Protein AF-A0A7C8ZB38-F1 (afdb_monomer)

InterPro domains:
  IPR012302 Malic enzyme, NAD-binding [PF03949] (6-102)
  IPR012302 Malic enzyme, NAD-binding [SM00919] (1-103)
  IPR036291 NAD(P)-binding domain superfamily [SSF51735] (6-145)

Solvent-accessible surface area (backbone atoms only — not comparable to full-atom values): 8646 Å² total; per-residue (Å²): 104,55,91,80,80,34,88,86,66,80,46,66,35,67,63,85,55,77,64,40,80,68,84,78,89,47,64,48,42,46,27,56,61,44,64,81,64,47,53,62,5,48,54,50,7,37,56,57,22,34,31,90,68,87,51,71,60,27,53,46,35,29,52,52,53,56,56,69,69,57,50,73,69,42,45,76,60,39,44,83,57,73,67,71,92,48,46,68,62,47,23,44,53,20,15,44,32,16,30,50,32,28,52,76,68,73,45,35,61,20,39,93,97,38,46,40,69,59,60,67,70,46,51,72,71,53,43,46,50,55,48,54,73,71,52,89,68,101,65,85,76,86,84,80,85,75,83,128

Foldseek 3Di:
DCVPPHDPDQEEDQDDDDWDDRVPPAIHDHHHPHCLLQPLLLVLLCQQLVFPDQDPQLVVLLVVLQQVVDDPVCVVSSNRGDDPVCSVVSSLSSSLSSSVSCLVVVRGQGHDPAGSVNNVPDDPVRSSVVSVVVDDDPDDDDDDDDDD

Sequence (148 aa):
AFYIVGDHIIFASGSPFKDVDLGNGKIGHCNQANNMYLFPGIGLGTLLSGSRIISDGMLLAAAERLAEYMTDEEVLNGIIYPRISRIRDITKKIAAAVVRGALEEDLAEGYRDMDAKELQNLNDEQLLKFIEKNMWVPEYPTLVYKKR

Structure (mmCIF, N/CA/C/O backbone):
data_AF-A0A7C8ZB38-F1
#
_entry.id   AF-A0A7C8ZB38-F1
#
loop_
_atom_site.group_PDB
_atom_site.id
_atom_site.type_symbol
_atom_site.label_atom_id
_atom_site.label_alt_id
_atom_site.label_comp_id
_atom_site.label_asym_id
_atom_site.label_entity_id
_atom_site.label_seq_id
_atom_site.pdbx_PDB_ins_code
_atom_site.Cartn_x
_atom_site.Cartn_y
_atom_site.Cartn_z
_atom_site.occupancy
_atom_site.B_iso_or_equiv
_atom_site.auth_seq_id
_atom_site.auth_comp_id
_atom_site.auth_asym_id
_atom_site.auth_atom_id
_atom_site.pdbx_PDB_model_num
ATOM 1 N N . ALA A 1 1 ? 16.319 -11.573 -18.889 1.00 92.06 1 ALA A N 1
ATOM 2 C CA . ALA A 1 1 ? 15.016 -11.167 -19.452 1.00 92.06 1 ALA A CA 1
ATOM 3 C C . ALA A 1 1 ? 15.216 -10.273 -20.673 1.00 92.06 1 ALA A C 1
ATOM 5 O O . ALA A 1 1 ? 15.016 -10.772 -21.771 1.00 92.06 1 ALA A O 1
ATOM 6 N N . PHE A 1 2 ? 15.725 -9.045 -20.507 1.00 95.31 2 PHE A N 1
ATOM 7 C CA . PHE A 1 2 ? 15.944 -8.090 -21.609 1.00 95.31 2 PHE A CA 1
ATOM 8 C C . PHE A 1 2 ? 16.765 -8.649 -22.785 1.00 95.31 2 PHE A C 1
ATOM 10 O O . PHE A 1 2 ? 16.375 -8.484 -23.930 1.00 95.31 2 PHE A O 1
ATOM 17 N N . TYR A 1 3 ? 17.833 -9.411 -22.515 1.00 92.62 3 TYR A N 1
ATOM 18 C CA . TYR A 1 3 ? 18.634 -10.047 -23.574 1.00 92.62 3 TYR A CA 1
ATOM 19 C C . TYR A 1 3 ? 17.868 -11.087 -24.415 1.00 92.62 3 TYR A C 1
ATOM 21 O O . TYR A 1 3 ? 18.141 -11.243 -25.597 1.00 92.62 3 TYR A O 1
ATOM 29 N N . ILE A 1 4 ? 16.935 -11.827 -23.804 1.00 95.38 4 ILE A N 1
ATOM 30 C CA . ILE A 1 4 ? 16.255 -12.962 -24.454 1.00 95.38 4 ILE A CA 1
ATOM 31 C C . ILE A 1 4 ? 14.967 -12.507 -25.139 1.00 95.38 4 ILE A C 1
ATOM 33 O O . ILE A 1 4 ? 14.668 -12.946 -26.242 1.00 95.38 4 ILE A O 1
ATOM 37 N N . VAL A 1 5 ? 14.185 -11.664 -24.461 1.00 95.88 5 VAL A N 1
ATOM 38 C CA . VAL A 1 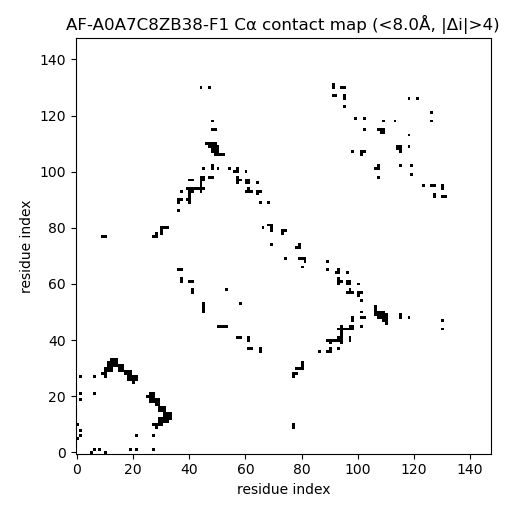5 ? 12.837 -11.284 -24.908 1.00 95.88 5 VAL A CA 1
ATOM 39 C C . VAL A 1 5 ? 12.842 -9.954 -25.672 1.00 95.88 5 VAL A C 1
ATOM 41 O O . VAL A 1 5 ? 11.953 -9.719 -26.481 1.00 95.88 5 VAL A O 1
ATOM 44 N N . GLY A 1 6 ? 13.853 -9.106 -25.462 1.00 93.62 6 GLY A N 1
ATOM 45 C CA . GLY A 1 6 ? 14.001 -7.814 -26.133 1.00 93.62 6 GLY A CA 1
ATOM 46 C C . GLY A 1 6 ? 13.834 -6.612 -25.203 1.00 93.62 6 GLY A C 1
ATOM 47 O O . GLY A 1 6 ? 13.592 -6.746 -24.001 1.00 93.62 6 GLY A O 1
ATOM 48 N N . ASP A 1 7 ? 13.977 -5.422 -25.781 1.00 92.44 7 ASP A N 1
ATOM 49 C CA . ASP A 1 7 ? 13.961 -4.121 -25.100 1.00 92.44 7 ASP A CA 1
ATOM 50 C C . ASP A 1 7 ? 12.552 -3.588 -24.788 1.00 92.44 7 ASP A C 1
ATOM 52 O O . ASP A 1 7 ? 12.411 -2.673 -23.983 1.00 92.44 7 ASP A O 1
ATOM 56 N N . HIS A 1 8 ? 11.508 -4.177 -25.373 1.00 90.94 8 HIS A N 1
ATOM 57 C CA . HIS A 1 8 ? 10.110 -3.780 -25.167 1.00 90.94 8 HIS A CA 1
ATOM 58 C C . HIS A 1 8 ? 9.406 -4.479 -23.994 1.00 90.94 8 HIS A C 1
ATOM 60 O O . HIS A 1 8 ? 8.209 -4.280 -23.789 1.00 90.94 8 HIS A O 1
ATOM 66 N N . ILE A 1 9 ? 10.104 -5.326 -23.234 1.00 95.38 9 ILE A N 1
ATOM 67 C CA . ILE A 1 9 ? 9.482 -6.012 -22.099 1.00 95.38 9 ILE A CA 1
ATOM 68 C C . ILE A 1 9 ? 9.248 -5.076 -20.917 1.00 95.38 9 ILE A C 1
ATOM 70 O O . ILE A 1 9 ? 10.087 -4.241 -20.588 1.00 95.38 9 ILE A O 1
ATOM 74 N N . ILE A 1 10 ? 8.155 -5.319 -20.197 1.00 95.44 10 ILE A N 1
ATOM 75 C CA . ILE A 1 10 ? 7.967 -4.816 -18.837 1.00 95.44 10 ILE A CA 1
ATOM 76 C C . ILE A 1 10 ? 8.436 -5.915 -17.889 1.00 95.44 10 ILE A C 1
ATOM 78 O O . ILE A 1 10 ? 7.929 -7.038 -17.929 1.00 95.44 10 ILE A O 1
ATOM 82 N N . PHE A 1 11 ? 9.434 -5.611 -17.062 1.00 96.69 11 PHE A N 1
ATOM 83 C CA . PHE A 1 11 ? 10.050 -6.594 -16.179 1.00 96.69 11 PHE A CA 1
ATOM 84 C C . PHE A 1 11 ? 9.891 -6.207 -14.710 1.00 96.69 11 PHE A C 1
ATOM 86 O O . PHE A 1 11 ? 10.165 -5.074 -14.312 1.00 96.69 11 PHE A O 1
ATOM 93 N N . ALA A 1 12 ? 9.503 -7.187 -13.896 1.00 97.00 12 ALA A N 1
ATOM 94 C CA . ALA A 1 12 ? 9.533 -7.099 -12.447 1.00 97.00 12 ALA A CA 1
ATOM 95 C C . ALA A 1 12 ? 9.944 -8.441 -11.835 1.00 97.00 12 ALA A C 1
ATOM 97 O O . ALA A 1 12 ? 9.747 -9.504 -12.428 1.00 97.00 12 ALA A O 1
ATOM 98 N N . SER A 1 13 ? 10.500 -8.399 -10.629 1.00 96.44 13 SER A N 1
ATOM 99 C CA . SER A 1 13 ? 10.857 -9.595 -9.864 1.00 96.44 13 SER A CA 1
ATOM 100 C C . SER A 1 13 ? 10.737 -9.353 -8.359 1.00 96.44 13 SER A C 1
ATOM 102 O O . SER A 1 13 ? 10.681 -8.209 -7.920 1.00 96.44 13 SER A O 1
ATOM 104 N N . GLY A 1 14 ? 10.692 -10.415 -7.551 1.00 94.25 14 GLY A N 1
ATOM 105 C CA . GLY A 1 14 ? 10.566 -10.271 -6.093 1.00 94.25 14 GLY A CA 1
ATOM 106 C C . GLY A 1 14 ? 11.830 -9.746 -5.401 1.00 94.25 14 GLY A C 1
ATOM 107 O O . GLY A 1 14 ? 11.746 -9.013 -4.408 1.00 94.25 14 GLY A O 1
ATOM 108 N N . SER A 1 15 ? 13.000 -10.114 -5.927 1.00 94.25 15 SER A N 1
ATOM 109 C CA . SER A 1 15 ? 14.310 -9.683 -5.433 1.00 94.25 15 SER A CA 1
ATOM 110 C C . SER A 1 15 ? 14.798 -8.447 -6.190 1.00 94.25 15 SER A C 1
ATOM 112 O O . SER A 1 15 ? 14.486 -8.292 -7.366 1.00 94.25 15 SER A O 1
ATOM 114 N N . PRO A 1 16 ? 15.579 -7.566 -5.552 1.00 93.56 16 PRO A N 1
ATOM 115 C CA . PRO A 1 16 ? 16.110 -6.397 -6.234 1.00 93.56 16 PRO A CA 1
ATOM 116 C C . PRO A 1 16 ? 17.210 -6.800 -7.225 1.00 93.56 16 PRO A C 1
ATOM 118 O O . PRO A 1 16 ? 18.117 -7.564 -6.888 1.00 93.56 16 PRO A O 1
ATOM 121 N N . PHE A 1 17 ? 17.167 -6.225 -8.424 1.00 95.75 17 PHE A N 1
ATOM 122 C CA . PHE A 1 17 ? 18.237 -6.299 -9.419 1.00 95.75 17 PHE A CA 1
ATOM 123 C C . PHE A 1 17 ? 18.587 -4.892 -9.897 1.00 95.75 17 PHE A C 1
ATOM 125 O O . PHE A 1 17 ? 17.773 -3.977 -9.806 1.00 95.75 17 PHE A O 1
ATOM 132 N N . LYS A 1 18 ? 19.814 -4.709 -10.391 1.00 96.12 18 LYS A N 1
ATOM 133 C CA . LYS A 1 18 ? 20.209 -3.445 -11.018 1.00 96.12 18 LYS A CA 1
ATOM 134 C C . LYS A 1 18 ? 19.520 -3.305 -12.372 1.00 96.12 18 LYS A C 1
ATOM 136 O O . LYS A 1 18 ? 19.354 -4.300 -13.079 1.00 96.12 18 LYS A O 1
ATOM 141 N N . ASP A 1 19 ? 19.188 -2.071 -12.722 1.00 96.38 19 ASP A N 1
ATOM 142 C CA . ASP A 1 19 ? 18.729 -1.725 -14.062 1.00 96.38 19 ASP A CA 1
ATOM 143 C C . ASP A 1 19 ? 19.789 -2.078 -15.115 1.00 96.38 19 ASP A C 1
ATOM 145 O O . ASP A 1 19 ? 20.992 -2.124 -14.830 1.00 96.38 19 ASP A O 1
ATOM 149 N N . VAL A 1 20 ? 19.326 -2.358 -16.331 1.00 96.44 20 VAL A N 1
ATOM 150 C CA . VAL A 1 20 ? 20.155 -2.850 -17.435 1.00 96.44 20 VAL A CA 1
ATOM 151 C C . VAL A 1 20 ? 20.281 -1.769 -18.502 1.00 96.44 20 VAL A C 1
ATOM 153 O O . VAL A 1 20 ? 19.274 -1.282 -19.002 1.00 96.44 20 VAL A O 1
ATOM 156 N N . ASP A 1 21 ? 21.505 -1.419 -18.889 1.00 95.88 21 ASP A N 1
ATOM 157 C CA . ASP A 1 21 ? 21.737 -0.616 -20.093 1.00 95.88 21 ASP A CA 1
ATOM 158 C C . ASP A 1 21 ? 21.457 -1.476 -21.334 1.00 95.88 21 ASP A C 1
ATOM 160 O O . ASP A 1 21 ? 22.046 -2.548 -21.505 1.00 95.88 21 ASP A O 1
ATOM 164 N N . LEU A 1 22 ? 20.528 -1.027 -22.178 1.00 94.56 22 LEU A N 1
ATOM 165 C CA . LEU A 1 22 ? 20.091 -1.755 -23.370 1.00 94.56 22 LEU A CA 1
ATOM 166 C C . LEU A 1 22 ? 20.981 -1.475 -24.595 1.00 94.56 22 LEU A C 1
ATOM 168 O O . LEU A 1 22 ? 20.766 -2.063 -25.653 1.00 94.56 22 LEU A O 1
ATOM 172 N N . GLY A 1 23 ? 21.975 -0.587 -24.481 1.00 92.12 23 GLY A N 1
ATOM 173 C CA . GLY A 1 23 ? 22.942 -0.271 -25.540 1.00 92.12 23 GLY A CA 1
ATOM 174 C C . GLY A 1 23 ? 22.412 0.647 -26.650 1.00 92.12 23 GLY A C 1
ATOM 175 O O . GLY A 1 23 ? 23.171 1.056 -27.524 1.00 92.12 23 GLY A O 1
ATOM 176 N N . ASN A 1 24 ? 21.130 1.013 -26.608 1.00 90.06 24 ASN A N 1
ATOM 177 C CA . ASN A 1 24 ? 20.469 1.951 -27.525 1.00 90.06 24 ASN A CA 1
ATOM 178 C C . ASN A 1 24 ? 20.156 3.309 -26.859 1.00 90.06 24 ASN A C 1
ATOM 180 O O . ASN A 1 24 ? 19.298 4.052 -27.334 1.00 90.06 24 ASN A O 1
ATOM 184 N N . GLY A 1 25 ? 20.821 3.613 -25.738 1.00 90.31 25 GLY A N 1
ATOM 185 C CA . GLY A 1 25 ? 20.564 4.805 -24.925 1.00 90.31 25 GLY A CA 1
ATOM 186 C C . GLY A 1 25 ? 19.337 4.699 -24.013 1.00 90.31 25 GLY A C 1
ATOM 187 O O . GLY A 1 25 ? 18.996 5.682 -23.359 1.00 90.31 25 GLY A O 1
ATOM 188 N N . LYS A 1 26 ? 18.677 3.534 -23.954 1.00 91.75 26 LYS A N 1
ATOM 189 C CA . LYS A 1 26 ? 17.567 3.257 -23.033 1.00 91.75 26 LYS A CA 1
ATOM 190 C C . LYS A 1 26 ? 18.006 2.365 -21.877 1.00 91.75 26 LYS A C 1
ATOM 192 O O . LYS A 1 26 ? 18.949 1.581 -21.985 1.00 91.75 26 LYS A O 1
ATOM 197 N N . ILE A 1 27 ? 17.252 2.456 -20.788 1.00 95.44 27 ILE A N 1
ATOM 198 C CA . ILE A 1 27 ? 17.437 1.655 -19.582 1.00 95.44 27 ILE A CA 1
ATOM 199 C C . ILE A 1 27 ? 16.276 0.664 -19.471 1.00 95.44 27 ILE A C 1
ATOM 201 O O . ILE A 1 27 ? 15.111 1.046 -19.543 1.00 95.44 27 ILE A O 1
ATOM 205 N N . GLY A 1 28 ? 16.594 -0.615 -19.290 1.00 96.19 28 GLY A N 1
ATOM 206 C CA . GLY A 1 28 ? 15.646 -1.648 -18.898 1.00 96.19 28 GLY A CA 1
ATOM 207 C C . GLY A 1 28 ? 15.502 -1.660 -17.381 1.00 96.19 28 GLY A C 1
ATOM 208 O O . GLY A 1 28 ? 16.414 -2.105 -16.679 1.00 96.19 28 GLY A O 1
ATOM 209 N N . HIS A 1 29 ? 14.370 -1.170 -16.877 1.00 96.50 29 HIS A N 1
ATOM 210 C CA . HIS A 1 29 ? 14.133 -1.064 -15.439 1.00 96.50 29 HIS A CA 1
ATOM 211 C C . HIS A 1 29 ? 13.789 -2.415 -14.805 1.00 96.50 29 HIS A C 1
ATOM 213 O O . HIS A 1 29 ? 12.857 -3.115 -15.214 1.00 96.50 29 HIS A O 1
ATOM 219 N N . CYS A 1 30 ? 14.542 -2.775 -13.769 1.00 96.38 30 CYS A N 1
ATOM 220 C CA . CYS A 1 30 ? 14.357 -3.998 -13.001 1.00 96.38 30 CYS A CA 1
ATOM 221 C C . CYS A 1 30 ? 13.462 -3.737 -11.786 1.00 96.38 30 CYS A C 1
ATOM 223 O O . CYS A 1 30 ? 13.938 -3.583 -10.661 1.00 96.38 30 CYS A O 1
ATOM 225 N N . ASN A 1 31 ? 12.147 -3.699 -12.006 1.00 96.75 31 ASN A N 1
ATOM 226 C CA . ASN A 1 31 ? 11.191 -3.381 -10.947 1.00 96.75 31 ASN A CA 1
ATOM 227 C C . ASN A 1 31 ? 11.132 -4.460 -9.852 1.00 96.75 31 ASN A C 1
ATOM 229 O O . ASN A 1 31 ? 11.267 -5.658 -10.121 1.00 96.75 31 ASN A O 1
ATOM 233 N N . GLN A 1 32 ? 10.855 -4.041 -8.614 1.00 95.81 32 GLN A N 1
ATOM 234 C CA . GLN A 1 32 ? 10.720 -4.953 -7.481 1.00 95.81 32 GLN A CA 1
ATOM 235 C C . GLN A 1 32 ? 9.244 -5.188 -7.121 1.00 95.81 32 GLN A C 1
ATOM 237 O O . GLN A 1 32 ? 8.651 -4.443 -6.347 1.00 95.81 32 GLN A O 1
ATOM 242 N N . ALA A 1 33 ? 8.665 -6.265 -7.647 1.00 95.94 33 ALA A N 1
ATOM 243 C CA . ALA A 1 33 ? 7.319 -6.723 -7.317 1.00 95.94 33 ALA A CA 1
ATOM 244 C C . ALA A 1 33 ? 7.345 -7.552 -6.028 1.00 95.94 33 ALA A C 1
ATOM 246 O O . ALA A 1 33 ? 7.493 -8.774 -6.062 1.00 95.94 33 ALA A O 1
ATOM 247 N N . ASN A 1 34 ? 7.255 -6.890 -4.875 1.00 96.31 34 ASN A N 1
ATOM 248 C CA . ASN A 1 34 ? 7.379 -7.550 -3.578 1.00 96.31 34 ASN A CA 1
ATOM 249 C C . ASN A 1 34 ? 6.212 -7.221 -2.637 1.00 96.31 34 ASN A C 1
ATOM 251 O O . ASN A 1 34 ? 5.765 -6.079 -2.541 1.00 96.31 34 ASN A O 1
ATOM 255 N N . ASN A 1 35 ? 5.763 -8.219 -1.875 1.00 96.06 35 ASN A N 1
ATOM 256 C CA . ASN A 1 35 ? 4.648 -8.105 -0.932 1.00 96.06 35 ASN A CA 1
ATOM 257 C C . ASN A 1 35 ? 4.878 -7.059 0.168 1.00 96.06 35 ASN A C 1
ATOM 259 O O . ASN A 1 35 ? 3.918 -6.629 0.806 1.00 96.06 35 ASN A O 1
ATOM 263 N N . MET A 1 36 ? 6.121 -6.610 0.373 1.00 95.31 36 MET A N 1
ATOM 264 C CA . MET A 1 36 ? 6.453 -5.521 1.291 1.00 95.31 36 MET A CA 1
ATOM 265 C C . MET A 1 36 ? 5.661 -4.230 1.030 1.00 95.31 36 MET A C 1
ATOM 267 O O . MET A 1 36 ? 5.475 -3.456 1.964 1.00 95.31 36 MET A O 1
ATOM 271 N N . TYR A 1 37 ? 5.192 -3.994 -0.203 1.00 97.50 37 TYR A N 1
ATOM 272 C CA . TYR A 1 37 ? 4.348 -2.838 -0.516 1.00 97.50 37 TYR A CA 1
ATOM 273 C C . TYR A 1 37 ? 2.935 -2.970 0.053 1.00 97.50 37 TYR A C 1
ATOM 275 O O . TYR A 1 37 ? 2.363 -1.970 0.466 1.00 97.50 37 TYR A O 1
ATOM 283 N N . LEU A 1 38 ? 2.382 -4.184 0.099 1.00 97.81 38 LEU A N 1
ATOM 284 C CA . LEU A 1 38 ? 0.972 -4.418 0.412 1.00 97.81 38 LEU A CA 1
ATOM 285 C C . LEU A 1 38 ? 0.762 -4.880 1.856 1.00 97.81 38 LEU A C 1
ATOM 287 O O . LEU A 1 38 ? -0.057 -4.307 2.571 1.00 97.81 38 LEU A O 1
ATOM 291 N N . PHE A 1 39 ? 1.507 -5.891 2.311 1.00 97.56 39 PHE A N 1
ATOM 292 C CA . PHE A 1 39 ? 1.229 -6.580 3.579 1.00 97.56 39 PHE A CA 1
ATOM 293 C C . PHE A 1 39 ? 1.221 -5.658 4.808 1.00 97.56 39 PHE A C 1
ATOM 295 O O . PHE A 1 39 ? 0.303 -5.792 5.620 1.00 97.56 39 PHE A O 1
ATOM 302 N N . PRO A 1 40 ? 2.154 -4.695 4.962 1.00 98.12 40 PRO A N 1
ATOM 303 C CA . PRO A 1 40 ? 2.101 -3.764 6.086 1.00 98.12 40 PRO A CA 1
ATOM 304 C C . PRO A 1 40 ? 0.838 -2.894 6.080 1.00 98.12 40 PRO A C 1
ATOM 306 O O . PRO A 1 40 ? 0.237 -2.680 7.131 1.00 98.12 40 PRO A O 1
ATOM 309 N N . GLY A 1 41 ? 0.420 -2.414 4.904 1.00 98.38 41 GLY A N 1
ATOM 310 C CA . GLY A 1 41 ? -0.768 -1.573 4.752 1.00 98.38 41 GLY A CA 1
ATOM 311 C C . GLY A 1 41 ? -2.061 -2.360 4.954 1.00 98.38 41 GLY A C 1
ATOM 312 O O . GLY A 1 41 ? -2.936 -1.906 5.682 1.00 98.38 41 GLY A O 1
ATOM 313 N N . ILE A 1 42 ? -2.146 -3.570 4.394 1.00 98.75 42 ILE A N 1
ATOM 314 C CA . ILE A 1 42 ? -3.275 -4.489 4.596 1.00 98.75 42 ILE A CA 1
ATOM 315 C C . ILE A 1 42 ? -3.427 -4.833 6.075 1.00 98.75 42 ILE A C 1
ATOM 317 O O . ILE A 1 42 ? -4.519 -4.699 6.623 1.00 98.75 42 ILE A O 1
ATOM 321 N N . GLY A 1 43 ? -2.340 -5.224 6.744 1.00 98.44 43 GLY A N 1
ATOM 322 C CA . GLY A 1 43 ? -2.375 -5.562 8.165 1.00 98.44 43 GLY A CA 1
ATOM 323 C C . GLY A 1 43 ? -2.804 -4.379 9.034 1.00 98.44 43 GLY A C 1
ATOM 324 O O . GLY A 1 43 ? -3.689 -4.525 9.876 1.00 98.44 43 GLY A O 1
ATOM 325 N N . LEU A 1 44 ? -2.225 -3.196 8.800 1.00 98.50 44 LEU A N 1
ATOM 326 C CA . LEU A 1 44 ? -2.578 -1.984 9.541 1.00 98.50 44 LEU A CA 1
ATOM 327 C C . LEU A 1 44 ? -4.028 -1.553 9.282 1.00 98.50 44 LEU A C 1
ATOM 329 O O . LEU A 1 44 ? -4.747 -1.262 10.231 1.00 98.50 44 LEU A O 1
ATOM 333 N N . GLY A 1 45 ? -4.468 -1.529 8.024 1.00 98.50 45 GLY A N 1
ATOM 334 C CA . GLY A 1 45 ? -5.830 -1.134 7.663 1.00 98.50 45 GLY A CA 1
ATOM 335 C C . GLY A 1 45 ? -6.880 -2.091 8.221 1.00 98.50 45 GLY A C 1
ATOM 336 O O . GLY A 1 45 ? -7.855 -1.647 8.820 1.00 98.50 45 GLY A O 1
ATOM 337 N N . THR A 1 46 ? -6.633 -3.400 8.128 1.00 98.62 46 THR A N 1
ATOM 338 C CA . THR A 1 46 ? -7.511 -4.425 8.717 1.00 98.62 46 THR A CA 1
ATOM 339 C C . THR A 1 46 ? -7.624 -4.223 10.226 1.00 98.62 46 THR A C 1
ATOM 341 O O . THR A 1 46 ? -8.733 -4.100 10.740 1.00 98.62 46 THR A O 1
ATOM 344 N N . LEU A 1 47 ? -6.491 -4.073 10.926 1.00 98.38 47 LEU A N 1
ATOM 345 C CA . LEU A 1 47 ? -6.471 -3.828 12.370 1.00 98.38 47 LEU A CA 1
ATOM 346 C C . LEU A 1 47 ? -7.270 -2.576 12.758 1.00 98.38 47 LEU A C 1
ATOM 348 O O . LEU A 1 47 ? -8.063 -2.625 13.693 1.00 98.38 47 LEU A O 1
ATOM 352 N N . LEU A 1 48 ? -7.058 -1.463 12.052 1.00 98.38 48 LEU A N 1
ATOM 353 C CA . LEU A 1 48 ? -7.687 -0.179 12.371 1.00 98.38 48 LEU A CA 1
ATOM 354 C C . LEU A 1 48 ? -9.165 -0.103 11.980 1.00 98.38 48 LEU A C 1
ATOM 356 O O . LEU A 1 48 ? -9.901 0.667 12.589 1.00 98.38 48 LEU A O 1
ATOM 360 N N . SER A 1 49 ? -9.600 -0.890 10.996 1.00 98.31 49 SER A N 1
ATOM 361 C CA . SER A 1 49 ? -11.020 -1.043 10.659 1.00 98.31 49 SER A CA 1
ATOM 362 C C . SER A 1 49 ? -11.787 -1.902 11.668 1.00 98.31 49 SER A C 1
ATOM 364 O O . SER A 1 49 ? -13.013 -1.857 11.699 1.00 98.31 49 SER A O 1
ATOM 366 N N . GLY A 1 50 ? -11.088 -2.712 12.469 1.00 98.12 50 GLY A N 1
ATOM 367 C CA . GLY A 1 50 ? -11.709 -3.726 13.322 1.00 98.12 50 GLY A CA 1
ATOM 368 C C . GLY A 1 50 ? -12.207 -4.962 12.575 1.00 98.12 50 GLY A C 1
ATOM 369 O O . GLY A 1 50 ? -12.788 -5.842 13.202 1.00 98.12 50 GLY A O 1
ATOM 370 N N . SER A 1 51 ? -11.992 -5.052 11.258 1.00 98.19 51 SER A N 1
ATOM 371 C CA . SER A 1 51 ? -12.481 -6.182 10.473 1.00 98.19 51 SER A CA 1
ATOM 372 C C . SER A 1 51 ? -11.891 -7.508 10.954 1.00 98.19 51 SER A C 1
ATOM 374 O O . SER A 1 51 ? -10.687 -7.641 11.200 1.00 98.19 51 SER A O 1
ATOM 376 N N . ARG A 1 52 ? -12.754 -8.522 11.053 1.00 97.88 52 ARG A N 1
ATOM 377 C CA . ARG A 1 52 ? -12.395 -9.885 11.485 1.00 97.88 52 ARG A CA 1
ATOM 378 C C . ARG A 1 52 ? -11.904 -10.765 10.342 1.00 97.88 52 ARG A C 1
ATOM 380 O O . ARG A 1 52 ? -11.362 -11.842 10.594 1.00 97.88 52 ARG A O 1
ATOM 387 N N . ILE A 1 53 ? -12.107 -10.321 9.106 1.00 97.94 53 ILE A N 1
ATOM 388 C CA . ILE A 1 53 ? -11.695 -11.008 7.884 1.00 97.94 53 ILE A CA 1
ATOM 389 C C . ILE A 1 53 ? -11.008 -10.021 6.938 1.00 97.94 53 ILE A C 1
ATOM 391 O O . ILE A 1 53 ? -11.221 -8.814 7.007 1.00 97.94 53 ILE A O 1
ATOM 395 N N . ILE A 1 54 ? -10.179 -10.541 6.040 1.00 98.50 54 ILE A N 1
ATOM 396 C CA . ILE A 1 54 ? -9.626 -9.768 4.927 1.00 98.50 54 ILE A CA 1
ATOM 397 C C . ILE A 1 54 ? -10.338 -10.272 3.678 1.00 98.50 54 ILE A C 1
ATOM 399 O O . ILE A 1 54 ? -10.177 -11.442 3.330 1.00 98.50 54 ILE A O 1
ATOM 403 N N . SER A 1 55 ? -11.158 -9.426 3.058 1.00 98.56 55 SER A N 1
ATOM 404 C CA . SER A 1 55 ? -11.909 -9.776 1.852 1.00 98.56 55 SER A CA 1
ATOM 405 C C . SER A 1 55 ? -11.109 -9.512 0.576 1.00 98.56 55 SER A C 1
ATOM 407 O O . SER A 1 55 ? -10.121 -8.772 0.575 1.00 98.56 55 SER A O 1
ATOM 409 N N . ASP A 1 56 ? -11.560 -10.093 -0.537 1.00 98.50 56 ASP A N 1
ATOM 410 C CA . ASP A 1 56 ? -10.955 -9.853 -1.849 1.00 98.50 56 ASP A CA 1
ATOM 411 C C . ASP A 1 56 ? -11.070 -8.382 -2.278 1.00 98.50 56 ASP A C 1
ATOM 413 O O . ASP A 1 56 ? -10.140 -7.860 -2.892 1.00 98.50 56 ASP A O 1
ATOM 417 N N . GLY A 1 57 ? -12.152 -7.681 -1.918 1.00 98.56 57 GLY A N 1
ATOM 418 C CA . GLY A 1 57 ? -12.290 -6.259 -2.234 1.00 98.56 57 GLY A CA 1
ATOM 419 C C . GLY A 1 57 ? -11.358 -5.377 -1.401 1.00 98.56 57 GLY A C 1
ATOM 420 O O . GLY A 1 57 ? -10.758 -4.451 -1.946 1.00 98.56 57 GLY A O 1
ATOM 421 N N . MET A 1 58 ? -11.077 -5.725 -0.139 1.00 98.69 58 MET A N 1
ATOM 422 C CA . MET A 1 58 ? -10.010 -5.069 0.636 1.00 98.69 58 MET A CA 1
ATOM 423 C C . MET A 1 58 ? -8.627 -5.253 -0.013 1.00 98.69 58 MET A C 1
ATOM 425 O O . MET A 1 58 ? -7.817 -4.320 -0.031 1.00 98.69 58 MET A O 1
ATOM 429 N N . LEU A 1 59 ? -8.338 -6.445 -0.548 1.00 98.62 59 LEU A N 1
ATOM 430 C CA . LEU A 1 59 ? -7.087 -6.720 -1.267 1.00 98.62 59 LEU A CA 1
ATOM 431 C C . LEU A 1 59 ? -7.014 -5.963 -2.598 1.00 98.62 59 LEU A C 1
ATOM 433 O O . LEU A 1 59 ? -5.953 -5.432 -2.937 1.00 98.62 59 LEU A O 1
ATOM 437 N N . LEU A 1 60 ? -8.127 -5.882 -3.327 1.00 98.56 60 LEU A N 1
ATOM 438 C CA . LEU A 1 60 ? -8.232 -5.119 -4.566 1.00 98.56 60 LEU A CA 1
ATOM 439 C C . LEU A 1 60 ? -8.002 -3.626 -4.311 1.00 98.56 60 LEU A C 1
ATOM 441 O O . LEU A 1 60 ? -7.126 -3.041 -4.944 1.00 98.56 60 LEU A O 1
ATOM 445 N N . ALA A 1 61 ? -8.673 -3.047 -3.312 1.00 98.44 61 ALA A N 1
ATOM 446 C CA . ALA A 1 61 ? -8.500 -1.646 -2.928 1.00 98.44 61 ALA A CA 1
ATOM 447 C C . ALA A 1 61 ? -7.039 -1.326 -2.558 1.00 98.44 61 ALA A C 1
ATOM 449 O O . ALA A 1 61 ? -6.509 -0.265 -2.900 1.00 98.44 61 ALA A O 1
ATOM 450 N N . ALA A 1 62 ? -6.343 -2.256 -1.892 1.00 98.50 62 ALA A N 1
ATOM 451 C CA . ALA A 1 62 ? -4.917 -2.123 -1.603 1.00 98.50 62 ALA A CA 1
ATOM 452 C C . ALA A 1 62 ? -4.054 -2.106 -2.879 1.00 98.50 62 ALA A C 1
ATOM 454 O O . ALA A 1 62 ? -3.124 -1.300 -2.982 1.00 98.50 62 ALA A O 1
ATOM 455 N N . ALA A 1 63 ? -4.343 -2.991 -3.836 1.00 98.12 63 ALA A N 1
ATOM 456 C CA . ALA A 1 63 ? -3.616 -3.090 -5.100 1.00 98.12 63 ALA A CA 1
ATOM 457 C C . ALA A 1 63 ? -3.846 -1.864 -5.998 1.00 98.12 63 ALA A C 1
ATOM 459 O O . ALA A 1 63 ? -2.879 -1.302 -6.516 1.00 98.12 63 ALA A O 1
ATOM 460 N N . GLU A 1 64 ? -5.091 -1.405 -6.123 1.00 98.06 64 GLU A N 1
ATOM 461 C CA . GLU A 1 64 ? -5.452 -0.193 -6.868 1.00 98.06 64 GLU A CA 1
ATOM 462 C C . GLU A 1 64 ? -4.766 1.035 -6.269 1.00 98.06 64 GLU A C 1
ATOM 464 O O . GLU A 1 64 ? -4.098 1.791 -6.978 1.00 98.06 64 GLU A O 1
ATOM 469 N N . ARG A 1 65 ? -4.796 1.173 -4.937 1.00 97.75 65 ARG A N 1
ATOM 470 C CA . ARG A 1 65 ? -4.106 2.272 -4.254 1.00 97.75 65 ARG A CA 1
ATOM 471 C C . ARG A 1 65 ? -2.591 2.242 -4.450 1.00 97.75 65 ARG A C 1
ATOM 473 O O . ARG A 1 65 ? -1.966 3.300 -4.465 1.00 97.75 65 ARG A O 1
ATOM 480 N N . LEU A 1 66 ? -1.971 1.068 -4.581 1.00 97.44 66 LEU A N 1
ATOM 481 C CA . LEU A 1 66 ? -0.549 0.977 -4.920 1.00 97.44 66 LEU A CA 1
ATOM 482 C C . LEU A 1 66 ? -0.285 1.426 -6.364 1.00 97.44 66 LEU A C 1
ATOM 484 O O . LEU A 1 66 ? 0.712 2.104 -6.602 1.00 97.44 66 LEU A O 1
ATOM 488 N N . ALA A 1 67 ? -1.159 1.083 -7.311 1.00 96.50 67 ALA A N 1
ATOM 489 C CA . ALA A 1 67 ? -1.022 1.497 -8.707 1.00 96.50 67 ALA A CA 1
ATOM 490 C C . ALA A 1 67 ? -1.114 3.027 -8.871 1.00 96.50 67 ALA A C 1
ATOM 492 O O . ALA A 1 67 ? -0.323 3.608 -9.611 1.00 96.50 67 ALA A O 1
ATOM 493 N N . GLU A 1 68 ? -1.979 3.695 -8.099 1.00 95.50 68 GLU A N 1
ATOM 494 C CA . GLU A 1 68 ? -2.128 5.164 -8.074 1.00 95.50 68 GLU A CA 1
ATOM 495 C C . GLU A 1 68 ? -0.855 5.932 -7.654 1.00 95.50 68 GLU A C 1
ATOM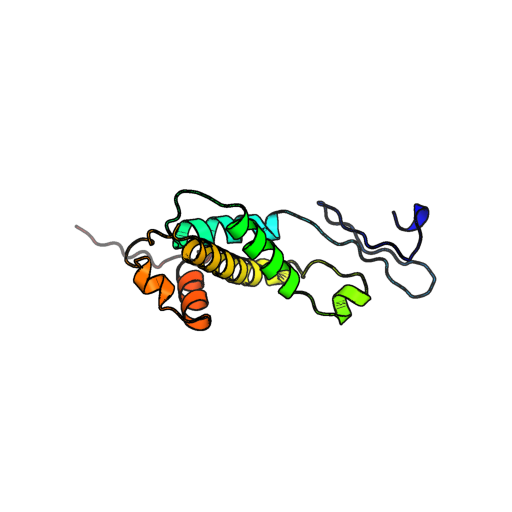 497 O O . GLU A 1 68 ? -0.788 7.155 -7.787 1.00 95.50 68 GLU A O 1
ATOM 502 N N . TYR A 1 69 ? 0.169 5.257 -7.118 1.00 92.81 69 TYR 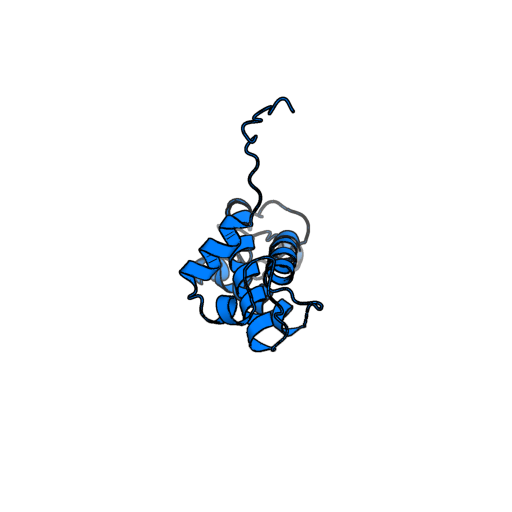A N 1
ATOM 503 C CA . TYR A 1 69 ? 1.445 5.902 -6.780 1.00 92.81 69 TYR A CA 1
ATOM 504 C C . TYR A 1 69 ? 2.333 6.204 -7.982 1.00 92.81 69 TYR A C 1
ATOM 506 O O . TYR A 1 69 ? 3.304 6.958 -7.819 1.00 92.81 69 TYR A O 1
ATOM 514 N N . MET A 1 70 ? 2.032 5.587 -9.121 1.00 94.56 70 MET A N 1
ATOM 515 C CA . MET A 1 70 ? 2.807 5.693 -10.344 1.00 94.56 70 MET A CA 1
ATOM 516 C C . MET A 1 70 ? 2.280 6.826 -11.211 1.00 94.56 70 MET A C 1
ATOM 518 O O . MET A 1 70 ? 1.071 7.023 -11.325 1.00 94.56 70 MET A O 1
ATOM 522 N N . THR A 1 71 ? 3.188 7.564 -11.840 1.00 94.81 71 THR A N 1
ATOM 523 C CA . THR A 1 71 ? 2.808 8.502 -12.898 1.00 94.81 71 THR A CA 1
ATOM 524 C C . THR A 1 71 ? 2.783 7.802 -14.253 1.00 94.81 71 THR A C 1
ATOM 526 O O . THR A 1 71 ? 3.524 6.844 -14.484 1.00 94.81 71 THR A O 1
ATOM 529 N N . ASP A 1 72 ? 1.986 8.322 -15.187 1.00 95.75 72 ASP A N 1
ATOM 530 C CA . ASP A 1 72 ? 1.978 7.832 -16.571 1.00 95.75 72 ASP A CA 1
ATOM 531 C C . ASP A 1 72 ? 3.381 7.880 -17.195 1.00 95.75 72 ASP A C 1
ATOM 533 O O . ASP A 1 72 ? 3.773 6.978 -17.927 1.00 95.75 72 ASP A O 1
ATOM 537 N N . GLU A 1 73 ? 4.174 8.903 -16.861 1.00 95.81 73 GLU A N 1
ATOM 538 C CA . GLU A 1 73 ? 5.561 9.037 -17.313 1.00 95.81 73 GLU A CA 1
ATOM 539 C C . GLU A 1 73 ? 6.459 7.911 -16.780 1.00 95.81 73 GLU A C 1
ATOM 541 O O . GLU A 1 73 ? 7.250 7.345 -17.535 1.00 95.81 73 GLU A O 1
ATOM 546 N N . GLU A 1 74 ? 6.349 7.559 -15.496 1.00 94.81 74 GLU A N 1
ATOM 547 C CA . GLU A 1 74 ? 7.102 6.443 -14.914 1.00 94.81 74 GLU A CA 1
ATOM 548 C C . GLU A 1 74 ? 6.730 5.124 -15.604 1.00 94.81 74 GLU A C 1
ATOM 550 O O . GLU A 1 74 ? 7.619 4.383 -16.035 1.00 94.81 74 GLU A O 1
ATOM 555 N N . VAL A 1 75 ? 5.431 4.875 -15.792 1.00 95.12 75 VAL A N 1
ATOM 556 C CA . VAL A 1 75 ? 4.921 3.654 -16.434 1.00 95.12 75 VAL A CA 1
ATOM 557 C C . VAL A 1 75 ? 5.363 3.559 -17.893 1.00 95.12 75 VAL A C 1
ATOM 559 O O . VAL A 1 75 ? 5.831 2.501 -18.318 1.00 95.12 75 VAL A O 1
ATOM 562 N N . LEU A 1 76 ? 5.283 4.653 -18.656 1.00 93.31 76 LEU A N 1
ATOM 563 C CA . LEU A 1 76 ? 5.739 4.706 -20.051 1.00 93.31 76 LEU A CA 1
ATOM 564 C C . LEU A 1 76 ? 7.248 4.483 -20.185 1.00 93.31 76 LEU A C 1
ATOM 566 O O . LEU A 1 76 ? 7.700 3.934 -21.190 1.00 93.31 76 LEU A O 1
ATOM 570 N N . ASN A 1 77 ? 8.020 4.857 -19.164 1.00 92.19 77 ASN A N 1
ATOM 571 C CA . ASN A 1 77 ? 9.445 4.558 -19.089 1.00 92.19 77 ASN A CA 1
ATOM 572 C C . ASN A 1 77 ? 9.738 3.136 -18.578 1.00 92.19 77 ASN A C 1
ATOM 574 O O . ASN A 1 77 ? 10.898 2.754 -18.513 1.00 92.19 77 ASN A O 1
ATOM 578 N N . GLY A 1 78 ? 8.728 2.323 -18.251 1.00 94.44 78 GLY A N 1
ATOM 579 C CA . GLY A 1 78 ? 8.898 0.941 -17.790 1.00 94.44 78 GLY A CA 1
ATOM 580 C C . GLY A 1 78 ? 9.108 0.794 -16.280 1.00 94.44 78 GLY A C 1
ATOM 581 O O . GLY A 1 78 ? 9.459 -0.294 -15.815 1.00 94.44 78 GLY A O 1
ATOM 582 N N . ILE A 1 79 ? 8.885 1.857 -15.505 1.00 96.06 79 ILE A N 1
ATOM 583 C CA . ILE A 1 79 ? 8.877 1.835 -14.040 1.00 96.06 79 ILE A CA 1
ATOM 584 C C . ILE A 1 79 ? 7.437 1.593 -13.584 1.00 96.06 79 ILE A C 1
ATOM 586 O O . ILE A 1 79 ? 6.565 2.432 -13.777 1.00 96.06 79 ILE A O 1
ATOM 590 N N . ILE A 1 80 ? 7.180 0.441 -12.970 1.00 95.56 80 ILE A N 1
ATOM 591 C CA . ILE A 1 80 ? 5.824 -0.009 -12.596 1.00 95.56 80 ILE A CA 1
ATOM 592 C C . ILE A 1 80 ? 5.652 -0.262 -11.093 1.00 95.56 80 ILE A C 1
ATOM 594 O O . ILE A 1 80 ? 4.586 -0.687 -10.658 1.00 95.56 80 ILE A O 1
ATOM 598 N N . TYR A 1 81 ? 6.687 0.006 -10.291 1.00 96.44 81 TYR A N 1
ATOM 599 C CA . TYR A 1 81 ? 6.602 0.015 -8.829 1.00 96.44 81 TYR A CA 1
ATOM 600 C C . TYR A 1 81 ? 7.253 1.278 -8.253 1.00 96.44 81 TYR A C 1
ATOM 602 O O . TYR A 1 81 ? 8.296 1.718 -8.747 1.00 96.44 81 TYR A O 1
ATOM 610 N N . PRO A 1 82 ? 6.693 1.849 -7.174 1.00 94.94 82 PRO A N 1
ATOM 611 C CA . PRO A 1 82 ? 7.200 3.088 -6.607 1.00 94.94 82 PRO A CA 1
ATOM 612 C C . PRO A 1 82 ? 8.502 2.861 -5.837 1.00 94.94 82 PRO A C 1
ATOM 614 O O . PRO A 1 82 ? 8.781 1.779 -5.320 1.00 94.94 82 PRO A O 1
ATOM 617 N N . ARG A 1 83 ? 9.297 3.922 -5.674 1.00 92.88 83 ARG A N 1
ATOM 618 C CA . ARG A 1 83 ? 10.554 3.858 -4.909 1.00 92.88 83 ARG A CA 1
ATOM 619 C C . ARG A 1 83 ? 10.325 3.419 -3.458 1.00 92.88 83 ARG A C 1
ATOM 621 O O . ARG A 1 83 ? 9.495 3.987 -2.749 1.00 92.88 83 ARG A O 1
ATOM 628 N N . ILE A 1 84 ? 11.159 2.491 -2.984 1.00 92.00 84 ILE A N 1
ATOM 629 C CA . ILE A 1 84 ? 11.117 1.928 -1.619 1.00 92.00 84 ILE A CA 1
ATOM 630 C C . ILE A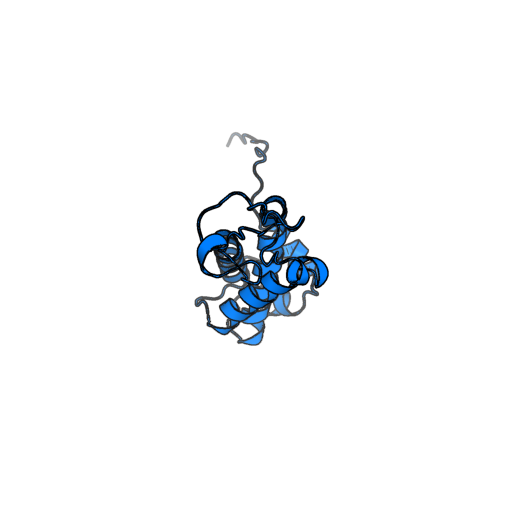 1 84 ? 11.259 3.006 -0.535 1.00 92.00 84 ILE A C 1
ATOM 632 O O . ILE A 1 84 ? 10.700 2.878 0.548 1.00 92.00 84 ILE A O 1
ATOM 636 N N . SER A 1 85 ? 11.946 4.117 -0.813 1.00 93.94 85 SER A N 1
ATOM 637 C CA . SER A 1 85 ? 12.055 5.238 0.133 1.00 93.94 85 SER A CA 1
ATOM 638 C C . SER A 1 85 ? 10.698 5.833 0.542 1.00 93.94 85 SER A C 1
ATOM 640 O O . SER A 1 85 ? 10.598 6.450 1.600 1.00 93.94 85 SER A O 1
ATOM 642 N N . ARG A 1 86 ? 9.642 5.618 -0.254 1.00 94.88 86 ARG A N 1
ATOM 643 C CA . ARG A 1 86 ? 8.267 6.069 0.018 1.00 94.88 86 ARG A CA 1
ATOM 644 C C . ARG A 1 86 ? 7.437 5.035 0.790 1.00 94.88 86 ARG A C 1
ATOM 646 O O . ARG A 1 86 ? 6.260 5.280 1.035 1.00 94.88 86 ARG A O 1
ATOM 653 N N . ILE A 1 87 ? 8.014 3.898 1.200 1.00 96.00 87 ILE A N 1
ATOM 654 C CA . ILE A 1 87 ? 7.265 2.740 1.725 1.00 96.00 87 ILE A CA 1
ATOM 655 C C . ILE A 1 87 ? 6.371 3.066 2.926 1.00 96.00 87 ILE A C 1
ATOM 657 O O . ILE A 1 87 ? 5.284 2.506 3.045 1.00 96.00 87 ILE A O 1
ATOM 661 N N . ARG A 1 88 ? 6.778 4.000 3.799 1.00 96.50 88 ARG A N 1
ATOM 662 C CA . ARG A 1 88 ? 5.958 4.413 4.951 1.00 96.50 88 ARG A CA 1
ATOM 663 C C . ARG A 1 88 ? 4.704 5.174 4.524 1.00 96.50 88 ARG A C 1
ATOM 665 O O . ARG A 1 88 ? 3.630 4.901 5.047 1.00 96.50 88 ARG A O 1
ATOM 672 N N . ASP A 1 89 ? 4.835 6.090 3.568 1.00 97.44 89 ASP A N 1
ATOM 673 C CA . ASP A 1 89 ? 3.694 6.821 3.011 1.00 97.44 89 ASP A CA 1
ATOM 674 C C . ASP A 1 89 ? 2.770 5.878 2.225 1.00 97.44 89 ASP A C 1
ATOM 676 O O . ASP A 1 89 ? 1.559 5.896 2.430 1.00 97.44 89 ASP A O 1
ATOM 680 N N . ILE A 1 90 ? 3.351 4.977 1.424 1.00 97.75 90 ILE A N 1
ATOM 681 C CA . ILE A 1 90 ? 2.615 3.928 0.699 1.00 97.75 90 ILE A CA 1
ATOM 682 C C . ILE A 1 90 ? 1.806 3.065 1.673 1.00 97.75 90 ILE A C 1
ATOM 684 O O . ILE A 1 90 ? 0.601 2.900 1.497 1.00 97.75 90 ILE A O 1
ATOM 688 N N . THR A 1 91 ? 2.437 2.589 2.751 1.00 98.12 91 THR A N 1
ATOM 689 C CA . THR A 1 91 ? 1.775 1.804 3.807 1.00 98.12 91 THR A CA 1
ATOM 690 C C . THR A 1 91 ? 0.581 2.554 4.393 1.00 98.12 91 THR A C 1
ATOM 692 O O . THR A 1 91 ? -0.493 1.974 4.537 1.00 98.12 91 THR A O 1
ATOM 695 N N . LYS A 1 92 ? 0.748 3.848 4.698 1.00 98.25 92 LYS A N 1
ATOM 696 C CA . LYS A 1 92 ? -0.320 4.700 5.237 1.00 98.25 92 LYS A CA 1
ATOM 697 C C . LYS A 1 92 ? -1.510 4.789 4.280 1.00 98.25 92 LYS A C 1
ATOM 699 O O . LYS A 1 92 ? -2.650 4.609 4.704 1.00 98.25 92 LYS A O 1
ATOM 704 N N . LYS A 1 93 ? -1.266 5.049 2.993 1.00 98.25 93 LYS A N 1
ATOM 705 C CA . LYS A 1 93 ? -2.347 5.184 2.007 1.00 98.25 93 LYS A CA 1
ATOM 706 C C . LYS A 1 93 ? -3.027 3.860 1.679 1.00 98.25 93 LYS A C 1
ATOM 708 O O . LYS A 1 93 ? -4.241 3.860 1.497 1.00 98.25 93 LYS A O 1
ATOM 713 N N . ILE A 1 94 ? -2.281 2.757 1.633 1.00 98.62 94 ILE A N 1
ATOM 714 C CA . ILE A 1 94 ? -2.849 1.413 1.459 1.00 98.62 94 ILE A CA 1
ATOM 715 C C . ILE A 1 94 ? -3.720 1.054 2.659 1.00 98.62 94 ILE A C 1
ATOM 717 O O . ILE A 1 94 ? -4.843 0.606 2.468 1.00 98.62 94 ILE A O 1
ATOM 721 N N . ALA A 1 95 ? -3.261 1.315 3.886 1.00 98.69 95 ALA A N 1
ATOM 722 C CA . ALA A 1 95 ? -4.083 1.104 5.074 1.00 98.69 95 ALA A CA 1
ATOM 723 C C . ALA A 1 95 ? -5.394 1.906 5.012 1.00 98.69 95 ALA A C 1
ATOM 725 O O . ALA A 1 95 ? -6.437 1.386 5.393 1.00 98.69 95 ALA A O 1
ATOM 726 N N . ALA A 1 96 ? -5.366 3.131 4.473 1.00 98.62 96 ALA A N 1
ATOM 727 C CA . ALA A 1 96 ? -6.573 3.935 4.279 1.00 98.62 96 ALA A CA 1
ATOM 728 C C . ALA A 1 96 ? -7.533 3.301 3.274 1.00 98.62 96 ALA A C 1
ATOM 730 O O . ALA A 1 96 ? -8.722 3.199 3.560 1.00 98.62 96 ALA A O 1
ATOM 731 N N . ALA A 1 97 ? -7.020 2.837 2.133 1.00 98.62 97 ALA A N 1
ATOM 732 C CA . ALA A 1 97 ? -7.827 2.138 1.136 1.00 98.62 97 ALA A CA 1
ATOM 733 C C . ALA A 1 97 ? -8.448 0.853 1.705 1.00 98.62 97 ALA A C 1
ATOM 735 O O . ALA A 1 97 ? -9.621 0.588 1.487 1.00 98.62 97 ALA A O 1
ATOM 736 N N . VAL A 1 98 ? -7.696 0.107 2.514 1.00 98.81 98 VAL A N 1
ATOM 737 C CA . VAL A 1 98 ? -8.175 -1.121 3.163 1.00 98.81 98 VAL A CA 1
ATOM 738 C C . VAL A 1 98 ? -9.266 -0.828 4.197 1.00 98.81 98 VAL A C 1
ATOM 740 O O . VAL A 1 98 ? -10.255 -1.551 4.249 1.00 98.81 98 VAL A O 1
ATOM 743 N N . VAL A 1 99 ? -9.136 0.248 4.986 1.00 98.69 99 VAL A N 1
ATOM 744 C CA . VAL A 1 99 ? -10.204 0.694 5.901 1.00 98.69 99 VAL A CA 1
ATOM 745 C C . VAL A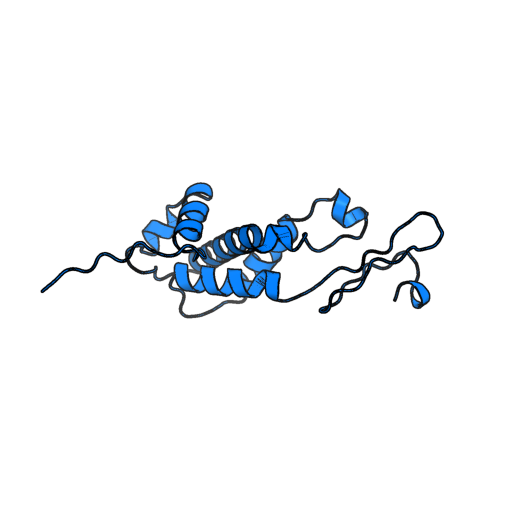 1 99 ? -11.460 1.086 5.122 1.00 98.69 99 VAL A C 1
ATOM 747 O O . VAL A 1 99 ? -12.557 0.719 5.531 1.00 98.69 99 VAL A O 1
ATOM 750 N N . ARG A 1 100 ? -11.317 1.803 3.998 1.00 98.44 100 ARG A N 1
ATOM 751 C CA . ARG A 1 100 ? -12.451 2.158 3.130 1.00 98.44 100 ARG A CA 1
ATOM 752 C C . ARG A 1 100 ? -13.126 0.923 2.544 1.00 98.44 100 ARG A C 1
ATOM 754 O O . ARG A 1 100 ? -14.333 0.806 2.695 1.00 98.44 100 ARG A O 1
ATOM 761 N N . GLY A 1 101 ? -12.360 -0.024 2.003 1.00 98.44 101 GLY A N 1
ATOM 762 C CA . GLY A 1 101 ? -12.905 -1.284 1.493 1.00 98.44 101 GLY A CA 1
ATOM 763 C C . GLY A 1 101 ? -13.660 -2.074 2.567 1.00 98.44 101 GLY A C 1
ATOM 764 O O . GLY A 1 101 ? -14.762 -2.550 2.323 1.00 98.44 101 GLY A O 1
ATOM 765 N N . ALA A 1 102 ? -13.135 -2.131 3.797 1.00 98.69 102 ALA A N 1
ATOM 766 C CA . ALA A 1 102 ? -13.837 -2.773 4.909 1.00 98.69 102 ALA A CA 1
ATOM 767 C C 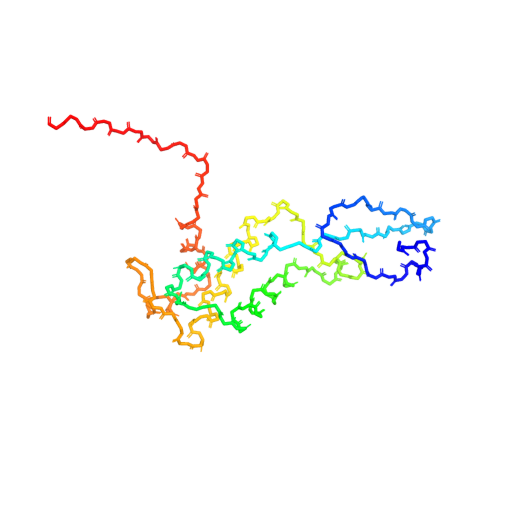. ALA A 1 102 ? -15.156 -2.065 5.277 1.00 98.69 102 ALA A C 1
ATOM 769 O O . ALA A 1 102 ? -16.128 -2.729 5.620 1.00 98.69 102 ALA A O 1
ATOM 770 N N . LEU A 1 103 ? -15.203 -0.730 5.222 1.00 98.31 103 LEU A N 1
ATOM 771 C CA . LEU A 1 103 ? -16.430 0.041 5.466 1.00 98.31 103 LEU A CA 1
ATOM 772 C C . LEU A 1 103 ? -17.458 -0.147 4.343 1.00 98.31 103 LEU A C 1
ATOM 774 O O . LEU A 1 103 ? -18.646 -0.277 4.621 1.00 98.31 103 LEU A O 1
ATOM 778 N N . GLU A 1 104 ? -17.010 -0.152 3.088 1.00 98.00 104 GLU A N 1
ATOM 779 C CA . GLU A 1 104 ? -17.862 -0.336 1.906 1.00 98.00 104 GLU A CA 1
ATOM 780 C C . GLU A 1 104 ? -18.533 -1.715 1.885 1.00 98.00 104 GLU A C 1
ATOM 782 O O . GLU A 1 104 ? -19.676 -1.837 1.446 1.00 98.00 104 GLU A O 1
ATOM 787 N N . GLU A 1 105 ? -17.851 -2.733 2.409 1.00 98.31 105 GLU A N 1
ATOM 788 C CA . GLU A 1 105 ? -18.362 -4.102 2.520 1.00 98.31 105 GLU A CA 1
ATOM 789 C C . GLU A 1 105 ? -19.081 -4.402 3.851 1.00 98.31 105 GLU A C 1
ATOM 791 O O . GLU A 1 105 ? -19.451 -5.550 4.089 1.00 98.31 105 GLU A O 1
ATOM 796 N N . ASP A 1 106 ? -19.289 -3.399 4.715 1.00 97.88 106 ASP A N 1
ATOM 797 C CA . ASP A 1 106 ? -19.906 -3.547 6.050 1.00 97.88 106 ASP A CA 1
ATOM 798 C C . ASP A 1 106 ? -19.170 -4.561 6.959 1.00 97.88 106 ASP A C 1
ATOM 800 O O . ASP A 1 106 ? -19.762 -5.300 7.745 1.00 97.88 106 ASP A O 1
ATOM 804 N N . LEU A 1 107 ? -17.840 -4.612 6.836 1.00 98.31 107 LEU A N 1
ATOM 805 C CA . LEU A 1 107 ? -16.948 -5.490 7.605 1.00 98.31 107 LEU A CA 1
ATOM 806 C C . LEU A 1 107 ? -16.251 -4.778 8.773 1.00 98.31 107 LEU A C 1
ATOM 808 O O . LEU A 1 107 ? -15.618 -5.428 9.607 1.00 98.31 107 LEU A O 1
ATOM 812 N N . ALA A 1 108 ? -16.307 -3.447 8.825 1.00 98.12 108 ALA A N 1
ATOM 813 C CA . ALA A 1 108 ? -15.638 -2.661 9.854 1.00 98.12 108 ALA A CA 1
ATOM 814 C C . ALA A 1 108 ? -16.397 -2.711 11.195 1.00 98.12 108 ALA A C 1
ATOM 816 O O . ALA A 1 108 ? -17.573 -2.368 11.266 1.00 98.12 108 ALA A O 1
ATOM 817 N N . GLU A 1 109 ? -15.697 -3.056 12.279 1.00 97.44 109 GLU A N 1
ATOM 818 C CA . GLU A 1 109 ? -16.235 -3.047 13.653 1.00 97.44 109 GLU A CA 1
ATOM 819 C C . GLU A 1 109 ? -15.683 -1.875 14.496 1.00 97.44 109 GLU A C 1
ATOM 821 O O . GLU A 1 109 ? -16.210 -1.569 15.566 1.00 97.44 109 GLU A O 1
ATOM 826 N N . GLY A 1 110 ? -14.647 -1.184 14.008 1.00 94.19 110 GLY A N 1
ATOM 827 C CA . GLY A 1 110 ? -13.919 -0.148 14.742 1.00 94.19 110 GLY A CA 1
ATOM 828 C C . GLY A 1 110 ? -12.725 -0.679 15.544 1.00 94.19 110 GLY A C 1
ATOM 829 O O . GLY A 1 110 ? -12.524 -1.881 15.717 1.00 94.19 110 GLY A O 1
ATOM 830 N N . TYR A 1 111 ? -11.885 0.229 16.037 1.00 95.69 111 TYR A N 1
ATOM 831 C CA . TYR A 1 111 ? -10.670 -0.104 16.776 1.00 95.69 111 TYR A CA 1
ATOM 832 C C . TYR A 1 111 ? -10.448 0.834 17.964 1.00 95.69 111 TYR A C 1
ATOM 834 O O . TYR A 1 111 ? -10.262 2.042 17.803 1.00 95.69 111 TYR A O 1
ATOM 842 N N . ARG A 1 112 ? -10.368 0.248 19.168 1.00 93.94 112 ARG A N 1
ATOM 843 C CA . ARG A 1 112 ? -10.229 0.964 20.451 1.00 93.94 112 ARG A CA 1
ATOM 844 C C . ARG A 1 112 ? -11.357 1.985 20.644 1.00 93.94 112 ARG A C 1
ATOM 846 O O . ARG A 1 112 ? -12.508 1.585 20.723 1.00 93.94 112 ARG A O 1
ATOM 853 N N . ASP A 1 113 ? -11.013 3.268 20.720 1.00 89.31 113 ASP A N 1
ATOM 854 C CA . ASP A 1 113 ? -11.930 4.381 20.972 1.00 89.31 113 ASP A CA 1
ATOM 855 C C . ASP A 1 113 ? -12.514 4.971 19.673 1.00 89.31 113 ASP A C 1
ATOM 857 O O . ASP A 1 113 ? -12.959 6.112 19.682 1.00 89.31 113 ASP A O 1
ATOM 861 N N . MET A 1 114 ? -12.421 4.252 18.549 1.00 94.06 114 MET A N 1
ATOM 862 C CA . MET A 1 114 ? -12.939 4.677 17.247 1.00 94.06 114 MET A CA 1
ATOM 863 C C . MET A 1 114 ? -13.891 3.608 16.710 1.00 94.06 114 MET A C 1
ATOM 865 O O . MET A 1 114 ? -13.434 2.520 16.352 1.00 94.06 114 MET A O 1
ATOM 869 N N . ASP A 1 115 ? -15.186 3.901 16.643 1.00 96.38 115 ASP A N 1
ATOM 870 C CA . ASP A 1 115 ? -16.185 2.967 16.115 1.00 96.38 115 ASP A CA 1
ATOM 871 C C . ASP A 1 115 ? -16.318 3.029 14.577 1.00 96.38 115 ASP A C 1
ATOM 873 O O . ASP A 1 115 ? -15.770 3.908 13.903 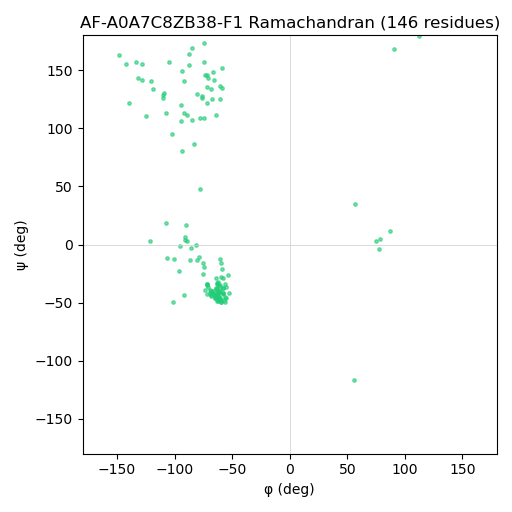1.00 96.38 115 ASP A O 1
ATOM 877 N N . ALA A 1 116 ? -17.034 2.064 13.993 1.00 96.25 116 ALA A N 1
ATOM 878 C CA . ALA A 1 116 ? -17.221 1.977 12.542 1.00 96.25 116 ALA A CA 1
ATOM 879 C C . ALA A 1 116 ? -17.932 3.207 11.944 1.00 96.25 116 ALA A C 1
ATOM 881 O O . ALA A 1 116 ? -17.605 3.644 10.838 1.00 96.25 116 ALA A O 1
ATOM 882 N N . LYS A 1 117 ? -18.872 3.810 12.680 1.00 96.56 117 LYS A N 1
ATOM 883 C CA . LYS A 1 117 ? -19.619 4.989 12.230 1.00 96.56 117 LYS A CA 1
ATOM 884 C C . LYS A 1 117 ? -18.735 6.233 12.258 1.00 96.56 117 LYS A C 1
ATOM 886 O O . LYS A 1 117 ? -18.808 7.062 11.352 1.00 96.56 117 LYS A O 1
ATOM 891 N N . GLU A 1 118 ? -17.891 6.378 13.270 1.00 96.88 118 GLU A N 1
ATOM 892 C CA . GLU A 1 118 ? -16.886 7.435 13.349 1.00 96.88 118 GLU A CA 1
ATOM 893 C C 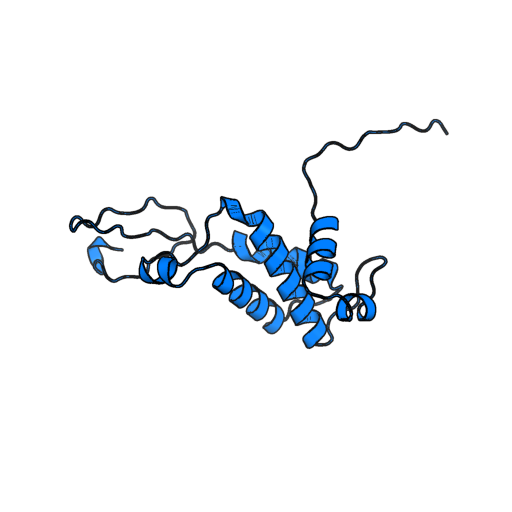. GLU A 1 118 ? -15.874 7.312 12.208 1.00 96.88 118 GLU A C 1
ATOM 895 O O . GLU A 1 118 ? -15.634 8.304 11.517 1.00 96.88 118 GLU A O 1
ATOM 900 N N . LEU A 1 119 ? -15.368 6.100 11.935 1.00 96.62 119 LEU A N 1
ATOM 901 C CA . LEU A 1 119 ? -14.495 5.823 10.787 1.00 96.62 119 LEU A CA 1
ATOM 902 C C . LEU A 1 119 ? -15.147 6.217 9.456 1.00 96.62 119 LEU A C 1
ATOM 904 O O . LEU A 1 119 ? -14.502 6.857 8.622 1.00 96.62 119 LEU A O 1
ATOM 908 N N . GLN A 1 120 ? -16.421 5.872 9.262 1.00 96.88 120 GLN A N 1
ATOM 909 C CA . GLN A 1 120 ? -17.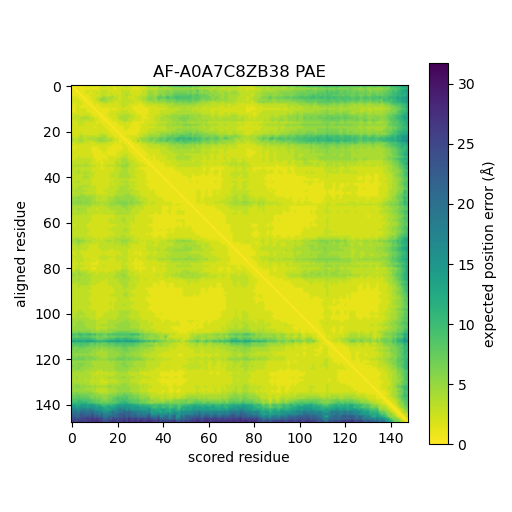168 6.200 8.046 1.00 96.88 120 GLN A CA 1
ATOM 910 C C . GLN A 1 120 ? -17.275 7.713 7.815 1.00 96.88 120 GLN A C 1
ATOM 912 O O . GLN A 1 120 ? -17.190 8.171 6.676 1.00 96.88 120 GLN A O 1
ATOM 917 N N . ASN A 1 121 ? -17.417 8.494 8.888 1.00 97.25 121 ASN A N 1
ATOM 918 C CA . ASN A 1 121 ? -17.565 9.949 8.820 1.00 97.25 121 ASN A CA 1
ATOM 919 C C . ASN A 1 121 ? -16.245 10.703 8.594 1.00 97.25 121 ASN A C 1
ATOM 921 O O . ASN A 1 121 ? -16.274 11.908 8.333 1.00 97.25 121 ASN A O 1
ATOM 925 N N . LEU A 1 122 ? -15.089 10.037 8.695 1.00 97.31 122 LEU A N 1
ATOM 926 C CA . LEU A 1 122 ? -13.806 10.668 8.397 1.00 97.31 122 LEU A CA 1
ATOM 927 C C . LEU A 1 122 ? -13.700 10.970 6.902 1.00 97.31 122 LEU A C 1
ATOM 929 O O . LEU A 1 122 ? -13.934 10.099 6.063 1.00 97.31 122 LEU A O 1
ATOM 933 N N . ASN A 1 123 ? -13.255 12.176 6.557 1.00 97.69 123 ASN A N 1
ATOM 934 C CA . ASN A 1 123 ? -12.744 12.453 5.217 1.00 97.69 123 ASN A CA 1
ATOM 935 C C . ASN A 1 123 ? -11.341 11.842 5.030 1.00 97.69 123 ASN A C 1
ATOM 937 O O . ASN A 1 123 ? -10.734 11.333 5.974 1.00 97.69 123 ASN A O 1
ATOM 941 N N . ASP A 1 124 ? -10.808 11.898 3.812 1.00 95.62 124 ASP A N 1
ATOM 942 C CA . ASP A 1 124 ? -9.541 11.231 3.491 1.00 95.62 124 ASP A CA 1
ATOM 943 C C . ASP A 1 124 ? -8.346 11.789 4.267 1.00 95.62 124 ASP A C 1
ATOM 945 O O . ASP A 1 124 ? -7.501 11.028 4.737 1.00 95.62 124 ASP A O 1
ATOM 949 N N . GLU A 1 125 ? -8.283 13.104 4.476 1.00 97.62 125 GLU A N 1
ATOM 950 C CA . GLU A 1 125 ? -7.208 13.718 5.257 1.00 97.62 125 GLU A CA 1
ATOM 951 C C . GLU A 1 125 ? -7.264 13.274 6.727 1.00 97.62 125 GLU A C 1
ATOM 953 O O . GLU A 1 125 ? -6.238 12.956 7.336 1.00 97.62 125 GLU A O 1
ATOM 958 N N . GLN A 1 126 ? -8.466 13.221 7.300 1.00 98.00 126 GLN A N 1
ATOM 959 C CA . GLN A 1 126 ? -8.682 12.780 8.675 1.00 98.00 126 GLN A CA 1
ATOM 960 C C . GLN A 1 126 ? -8.370 11.291 8.843 1.00 98.00 126 GLN A C 1
ATOM 962 O O . GLN A 1 126 ? -7.728 10.917 9.825 1.00 98.00 126 GLN A O 1
ATOM 967 N N . LEU A 1 127 ? -8.759 10.454 7.878 1.00 98.12 127 LEU A N 1
ATOM 968 C CA . LEU A 1 127 ? -8.446 9.027 7.883 1.00 98.12 127 LEU A CA 1
ATOM 969 C C . LEU A 1 127 ? -6.931 8.795 7.811 1.00 98.12 127 LEU A C 1
ATOM 971 O O . LEU A 1 127 ? -6.385 8.021 8.597 1.00 98.12 127 LEU A O 1
ATOM 975 N N . LEU A 1 128 ? -6.223 9.516 6.938 1.00 98.19 128 LEU A N 1
ATOM 976 C CA . LEU A 1 128 ? -4.763 9.436 6.859 1.00 98.19 128 LEU A CA 1
ATOM 977 C C . LEU A 1 128 ? -4.095 9.865 8.172 1.00 98.19 128 LEU A C 1
ATOM 979 O O . LEU A 1 128 ? -3.170 9.190 8.625 1.00 98.19 128 LEU A O 1
ATOM 983 N N . LYS A 1 129 ? -4.582 10.932 8.818 1.00 97.88 129 LYS A N 1
ATOM 984 C CA . LYS A 1 129 ? -4.103 11.369 10.144 1.00 97.88 129 LYS A CA 1
ATOM 985 C C . LYS A 1 129 ? -4.370 10.325 11.228 1.00 97.88 129 LYS A C 1
ATOM 987 O O . LYS A 1 129 ? -3.507 10.091 12.074 1.00 97.88 129 LYS A O 1
ATOM 992 N N . PHE A 1 130 ? -5.539 9.687 11.210 1.00 97.69 130 PHE A N 1
ATOM 993 C CA . PHE A 1 130 ? -5.875 8.608 12.138 1.00 97.69 130 PHE A CA 1
ATOM 994 C C . PHE A 1 130 ? -4.928 7.415 11.979 1.00 97.69 130 PHE A C 1
ATOM 996 O O . PHE A 1 130 ? -4.401 6.912 12.972 1.00 97.69 130 PHE A O 1
ATOM 1003 N N . ILE A 1 131 ? -4.652 7.005 10.743 1.00 98.00 131 ILE A N 1
ATOM 1004 C CA . ILE A 1 131 ? -3.716 5.913 10.456 1.00 98.00 131 ILE A CA 1
ATOM 1005 C C . ILE A 1 131 ? -2.312 6.283 10.916 1.00 98.00 131 ILE A C 1
ATOM 1007 O O . ILE A 1 131 ? -1.689 5.514 11.641 1.00 98.00 131 ILE A O 1
ATOM 1011 N N . GLU A 1 132 ? -1.836 7.474 10.557 1.00 97.31 132 GLU A N 1
ATOM 1012 C CA . GLU A 1 132 ? -0.509 7.966 10.929 1.00 97.31 132 GLU A CA 1
ATOM 1013 C C . GLU A 1 132 ? -0.310 8.014 12.446 1.00 97.31 132 GLU A C 1
ATOM 1015 O O . GLU A 1 132 ? 0.712 7.544 12.942 1.00 97.31 132 GLU A O 1
ATOM 1020 N N . LYS A 1 133 ? -1.320 8.467 13.198 1.00 95.94 133 LYS A N 1
ATOM 1021 C CA . LYS A 1 133 ? -1.318 8.453 14.670 1.00 95.94 133 LYS A CA 1
ATOM 1022 C C . LYS A 1 133 ? -1.182 7.040 15.254 1.00 95.94 133 LYS A C 1
ATOM 1024 O O . LYS A 1 133 ? -0.684 6.887 16.367 1.00 95.94 133 LYS A O 1
ATOM 1029 N N . ASN A 1 134 ? -1.632 6.018 14.530 1.00 96.56 134 ASN A N 1
ATOM 1030 C CA . ASN A 1 134 ? -1.538 4.619 14.940 1.00 96.56 134 ASN A CA 1
ATOM 1031 C C . ASN A 1 134 ? -0.308 3.891 14.362 1.00 96.56 134 ASN A C 1
ATOM 1033 O O . ASN A 1 134 ? -0.093 2.720 14.677 1.00 96.56 134 ASN A O 1
ATOM 1037 N N . MET A 1 135 ? 0.523 4.553 13.551 1.00 96.88 135 MET A N 1
ATOM 1038 C CA . MET A 1 135 ? 1.789 3.989 13.086 1.00 96.88 135 MET A CA 1
ATOM 1039 C C . MET A 1 135 ? 2.867 4.141 14.159 1.00 96.88 135 MET A C 1
ATOM 1041 O O . MET A 1 135 ? 3.128 5.231 14.660 1.00 96.88 135 MET A O 1
ATOM 1045 N N . TRP A 1 136 ? 3.561 3.046 14.469 1.00 95.25 136 TRP A N 1
ATOM 1046 C CA . TRP A 1 136 ? 4.708 3.097 15.369 1.00 95.25 136 TRP A CA 1
ATOM 1047 C C . TRP A 1 136 ? 5.865 3.912 14.766 1.00 95.25 136 TRP A C 1
ATOM 1049 O O . TRP A 1 136 ? 6.161 3.827 13.561 1.00 95.25 136 TRP A O 1
ATOM 1059 N N . VAL A 1 137 ? 6.542 4.671 15.630 1.00 93.62 137 VAL A N 1
ATOM 1060 C CA . VAL A 1 137 ? 7.749 5.438 15.313 1.00 93.62 137 VAL A CA 1
ATOM 1061 C C . VAL A 1 137 ? 8.915 4.979 16.196 1.00 93.62 137 VAL A C 1
ATOM 1063 O O . VAL A 1 137 ? 8.705 4.708 17.379 1.00 93.62 137 VAL A O 1
ATOM 1066 N N . PRO A 1 138 ? 10.142 4.884 15.649 1.00 93.44 138 PRO A N 1
ATOM 1067 C CA . PRO A 1 138 ? 11.331 4.432 16.372 1.00 93.44 138 PRO A CA 1
ATOM 1068 C C . PRO A 1 138 ? 11.923 5.523 17.276 1.00 93.44 138 PRO A C 1
ATOM 1070 O O . PRO A 1 138 ? 13.124 5.777 17.249 1.00 93.44 138 PRO A O 1
ATOM 1073 N N . GLU A 1 139 ? 11.084 6.181 18.072 1.00 93.06 139 GLU A N 1
ATOM 1074 C CA . GLU A 1 139 ? 11.495 7.201 19.034 1.00 93.06 139 GLU A CA 1
ATOM 1075 C C . GLU A 1 139 ? 11.348 6.655 20.453 1.00 93.06 139 GLU A C 1
ATOM 1077 O O . GLU A 1 139 ? 10.313 6.092 20.819 1.00 93.06 139 GLU A O 1
ATOM 1082 N N . TYR A 1 140 ? 12.400 6.792 21.261 1.00 91.38 140 TYR A N 1
ATOM 1083 C CA . TYR A 1 140 ? 12.357 6.334 22.644 1.00 91.38 140 TYR A CA 1
ATOM 1084 C C . TYR A 1 140 ? 11.383 7.196 23.457 1.00 91.38 140 TYR A C 1
ATOM 1086 O O . TYR A 1 140 ? 11.557 8.415 23.513 1.00 91.38 140 TYR A O 1
ATOM 1094 N N . PRO A 1 141 ? 10.389 6.594 24.134 1.00 87.25 141 PRO A N 1
ATOM 1095 C CA . PRO A 1 141 ? 9.503 7.350 25.000 1.00 87.25 141 PRO A CA 1
ATOM 1096 C C . PRO A 1 141 ? 10.250 7.796 26.260 1.00 87.25 141 PRO A C 1
ATOM 1098 O O . PRO A 1 141 ? 11.039 7.044 26.838 1.00 87.25 141 PRO A O 1
ATOM 1101 N N . THR A 1 142 ? 9.952 9.003 26.741 1.00 88.50 142 THR A N 1
ATOM 1102 C CA . THR A 1 142 ? 10.430 9.465 28.048 1.00 88.50 142 THR A CA 1
ATOM 1103 C C . THR A 1 142 ? 9.830 8.588 29.148 1.00 88.50 142 THR A C 1
ATOM 1105 O O . THR A 1 142 ? 8.629 8.639 29.416 1.00 88.50 142 THR A O 1
ATOM 1108 N N . LEU A 1 143 ? 10.662 7.781 29.807 1.00 88.06 143 LEU A N 1
ATOM 1109 C CA . LEU A 1 143 ? 10.230 6.931 30.914 1.00 88.06 143 LEU A CA 1
ATOM 1110 C C . LEU A 1 143 ? 10.083 7.771 32.189 1.00 88.06 143 LEU A C 1
ATOM 1112 O O . LEU A 1 143 ? 11.071 8.193 32.786 1.00 88.06 143 LEU A O 1
ATOM 1116 N N . VAL A 1 144 ? 8.845 7.996 32.631 1.00 86.06 144 VAL A N 1
ATOM 1117 C CA . VAL A 1 144 ? 8.562 8.634 33.925 1.00 86.06 144 VAL A CA 1
ATOM 1118 C C . VAL A 1 144 ? 8.352 7.549 34.975 1.00 86.06 144 VAL A C 1
ATOM 1120 O O . VAL A 1 144 ? 7.315 6.886 35.008 1.00 86.06 144 VAL A O 1
ATOM 1123 N N . TYR A 1 145 ? 9.332 7.367 35.859 1.00 83.00 145 TYR A N 1
ATOM 1124 C CA . TYR A 1 145 ? 9.192 6.467 37.001 1.00 83.00 145 TYR A CA 1
ATOM 1125 C C . TYR A 1 145 ? 8.284 7.101 38.064 1.00 83.00 145 TYR A C 1
ATOM 1127 O O . TYR A 1 145 ? 8.675 8.049 38.745 1.00 83.00 145 TYR A O 1
ATOM 1135 N N . LYS A 1 146 ? 7.067 6.573 38.230 1.00 79.38 146 LYS A N 1
ATOM 1136 C CA . LYS A 1 146 ? 6.212 6.899 39.380 1.00 79.38 146 LYS A CA 1
ATOM 1137 C C . LYS A 1 146 ? 6.523 5.926 40.517 1.00 79.38 146 LYS A C 1
ATOM 1139 O O . LYS A 1 146 ? 6.207 4.743 40.407 1.00 79.38 146 LYS A O 1
ATOM 1144 N N . LYS A 1 147 ? 7.124 6.418 41.610 1.00 72.06 147 LYS A N 1
ATOM 1145 C CA . LYS A 1 147 ? 7.138 5.672 42.880 1.00 72.06 147 LYS A CA 1
ATOM 1146 C C . LYS A 1 147 ? 5.685 5.474 43.324 1.00 72.06 147 LYS A C 1
ATOM 1148 O O . LYS A 1 147 ? 4.940 6.451 43.372 1.00 72.06 147 LYS A O 1
ATOM 1153 N N . ARG A 1 148 ? 5.305 4.216 43.556 1.00 64.50 148 ARG A N 1
ATOM 1154 C CA . ARG A 1 148 ? 4.056 3.857 44.237 1.00 64.50 148 ARG A CA 1
ATOM 1155 C C . ARG A 1 148 ? 4.119 4.261 45.701 1.00 64.50 148 ARG A C 1
ATOM 1157 O O . ARG A 1 148 ? 5.243 4.222 46.253 1.00 64.50 148 ARG A O 1
#

Mean predicted aligned error: 4.0 Å

Secondary structure (DSSP, 8-state):
-HHHH-TT---EESS----EE-SSS-EE--EE--GGGTHHHHHHHHHHHT-SS--HHHHHHHHHHHHTTS-HHHHHTT--S--GGGHHHHHHHHHHHHHHHHHHTT---EETTEEHHHHHH--HHHHHHHHHHHS-------------

Organism: Opuntia streptacantha (NCBI:txid393608)

Nearest PDB structures (foldseek):
  5ou5-assembly1_A  TM=8.930E-01  e=1.078E-06  Zea mays
  1do8-assembly1_A  TM=8.804E-01  e=9.618E-07  Homo sapiens
  1gz3-assembly1_C  TM=8.961E-01  e=1.605E-06  Homo sapiens
  7bsj-assembly1_A  TM=8.651E-01  e=5.005E-06  Homo sapiens
  7bsk-assembly1_B  TM=8.325E-01  e=4.729E-06  Homo sapiens

pLDDT: mean 95.47, std 4.45, range [64.5, 98.81]

Radius of gyration: 19.56 Å; Cα contacts (8 Å, |Δi|>4): 187; chains: 1; bounding box: 43×27×72 Å